Protein AF-A0A846LS27-F1 (afdb_monomer_lite)

Secondary structure (DSSP, 8-state):
---TTTGGGS----TTS-TTHHHHS-----PPP--SPPPPHHHHHHHHHHHHTT--HHHHHHHTT--HHHHHHHHHHTTTS-SS--SPPPTTS--HHHHHHHHHHHHTT--HHHHHHHTTS-HHHHHHHHHHH---TTS-----HHHHHHT-

Structure (mmCIF, N/CA/C/O backbone):
data_AF-A0A846LS27-F1
#
_entry.id   AF-A0A846LS27-F1
#
loop_
_atom_site.group_PDB
_atom_site.id
_atom_site.type_symbol
_atom_site.label_atom_id
_atom_site.label_alt_id
_atom_site.label_comp_id
_atom_site.label_asym_id
_atom_site.label_entity_id
_atom_site.label_seq_id
_atom_site.pdbx_PDB_ins_code
_atom_site.Cartn_x
_atom_site.Cartn_y
_atom_site.Cartn_z
_atom_site.occupancy
_atom_site.B_iso_or_equiv
_atom_site.auth_seq_id
_atom_site.auth_comp_id
_atom_site.auth_asym_id
_atom_site.auth_atom_id
_atom_site.pdbx_PDB_model_num
ATOM 1 N N . MET A 1 1 ? -0.266 32.281 35.649 1.00 37.75 1 MET A N 1
ATOM 2 C CA . MET A 1 1 ? -1.513 32.346 34.857 1.00 37.75 1 MET A CA 1
ATOM 3 C C . MET A 1 1 ? -1.292 31.608 33.545 1.00 37.75 1 MET A C 1
ATOM 5 O O . MET A 1 1 ? -0.735 32.180 32.619 1.00 37.75 1 MET A O 1
ATOM 9 N N . ALA A 1 2 ? -1.616 30.313 33.499 1.00 40.22 2 ALA A N 1
ATOM 10 C CA . ALA A 1 2 ? -1.556 29.537 32.262 1.00 40.22 2 ALA A CA 1
ATOM 11 C C . ALA A 1 2 ? -2.742 29.943 31.376 1.00 40.22 2 ALA A C 1
ATOM 13 O O . ALA A 1 2 ? -3.880 29.985 31.842 1.00 40.22 2 ALA A O 1
ATOM 14 N N . THR A 1 3 ? -2.459 30.317 30.132 1.00 40.84 3 THR A N 1
ATOM 15 C CA . THR A 1 3 ? -3.423 30.838 29.162 1.00 40.84 3 THR A CA 1
ATOM 16 C C . THR A 1 3 ? -4.546 29.834 28.901 1.00 40.84 3 THR A C 1
ATOM 18 O O . THR A 1 3 ? -4.306 28.649 28.663 1.00 40.84 3 THR A O 1
ATOM 21 N N . ALA A 1 4 ? -5.784 30.335 28.908 1.00 45.81 4 ALA A N 1
ATOM 22 C CA . ALA A 1 4 ? -7.051 29.611 28.739 1.00 45.81 4 ALA A CA 1
ATOM 23 C C . ALA A 1 4 ? -7.184 28.788 27.433 1.00 45.81 4 ALA A C 1
ATOM 25 O O . ALA A 1 4 ? -8.211 28.162 27.183 1.00 45.81 4 ALA A O 1
ATOM 26 N N . ASP A 1 5 ? -6.149 28.779 26.597 1.00 45.12 5 ASP A N 1
ATOM 27 C CA . ASP A 1 5 ? -6.092 28.063 25.327 1.00 45.12 5 ASP A CA 1
ATOM 28 C C . ASP A 1 5 ? -5.676 26.586 25.499 1.00 45.12 5 ASP A C 1
ATOM 30 O O . ASP A 1 5 ? -5.984 25.734 24.664 1.00 45.12 5 ASP A O 1
ATOM 34 N N . TRP A 1 6 ? -5.025 26.243 26.620 1.00 40.59 6 TRP A N 1
ATOM 35 C CA . TRP A 1 6 ? -4.652 24.856 26.931 1.00 40.59 6 TRP A CA 1
ATOM 36 C C . TRP A 1 6 ? -5.816 24.025 27.489 1.00 40.59 6 TRP A C 1
ATOM 38 O O . TRP A 1 6 ? -5.901 22.832 27.195 1.00 40.59 6 TRP A O 1
ATOM 48 N N . SER A 1 7 ? -6.743 24.638 28.238 1.00 40.66 7 SER A N 1
ATOM 49 C CA . SER A 1 7 ? -7.899 23.926 28.808 1.00 40.66 7 SER A CA 1
ATOM 50 C C . SER A 1 7 ? -8.912 23.512 27.740 1.00 40.66 7 SER A C 1
ATOM 52 O O . SER A 1 7 ? -9.471 22.427 27.824 1.00 40.66 7 SER A O 1
ATOM 54 N N . LYS A 1 8 ? -9.068 24.287 26.657 1.00 39.94 8 LYS A N 1
ATOM 55 C CA . LYS A 1 8 ? -9.943 23.925 25.525 1.00 39.94 8 LYS A CA 1
ATOM 56 C C . LYS A 1 8 ? -9.447 22.727 24.701 1.00 39.94 8 LYS A C 1
ATOM 58 O O . LYS A 1 8 ? -10.220 22.168 23.927 1.00 39.94 8 LYS A O 1
ATOM 63 N N . LYS A 1 9 ? -8.176 22.323 24.839 1.00 42.91 9 LYS A N 1
ATOM 64 C CA . LYS A 1 9 ? -7.588 21.173 24.118 1.00 42.91 9 LYS A CA 1
ATOM 65 C C . LYS A 1 9 ? -7.576 19.877 24.927 1.00 42.91 9 LYS A C 1
ATOM 67 O O . LYS A 1 9 ? -7.368 18.811 24.347 1.00 42.91 9 LYS A O 1
ATOM 72 N N . ALA A 1 10 ? -7.801 19.947 26.235 1.00 39.03 10 ALA A N 1
ATOM 73 C CA . ALA A 1 10 ? -7.897 18.782 27.099 1.00 39.03 10 ALA A CA 1
ATOM 74 C C . ALA A 1 10 ? -9.377 18.525 27.401 1.00 39.03 10 ALA A C 1
ATOM 76 O O . ALA A 1 10 ? -9.992 19.238 28.177 1.00 39.03 10 ALA A O 1
ATOM 77 N N . SER A 1 11 ? -9.957 17.523 26.744 1.00 42.28 11 SER A N 1
ATOM 78 C CA . SER A 1 11 ? -11.323 17.068 27.006 1.00 42.28 11 SER A CA 1
ATOM 79 C C . SER A 1 11 ? -11.530 16.737 28.492 1.00 42.28 11 SER A C 1
ATOM 81 O O . SER A 1 11 ? -10.815 15.873 29.007 1.00 42.28 11 SER A O 1
ATOM 83 N N . ASP A 1 12 ? -12.524 17.358 29.130 1.00 49.12 12 ASP A N 1
ATOM 84 C CA . ASP A 1 12 ? -13.011 17.043 30.481 1.00 49.12 12 ASP A CA 1
ATOM 85 C C . ASP A 1 12 ? -13.527 15.597 30.553 1.00 49.12 12 ASP A C 1
ATOM 87 O O . ASP A 1 12 ? -14.657 15.314 30.148 1.00 49.12 12 ASP A O 1
ATOM 91 N N . VAL A 1 13 ? -12.712 14.645 31.026 1.00 48.41 13 VAL A N 1
ATOM 92 C CA . VAL A 1 13 ? -13.157 13.252 31.221 1.00 48.41 13 VAL A CA 1
ATOM 93 C C . VAL A 1 13 ? -12.621 12.689 32.546 1.00 48.41 13 VAL A C 1
ATOM 95 O O . VAL A 1 13 ? -11.430 12.862 32.815 1.00 48.41 13 VAL A O 1
ATOM 98 N N . PRO A 1 14 ?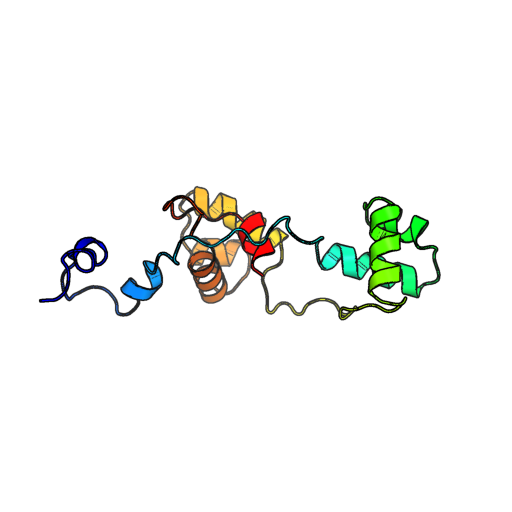 -13.452 12.002 33.363 1.00 46.09 14 PRO A N 1
ATOM 99 C CA . PRO A 1 14 ? -13.093 11.598 34.725 1.00 46.09 14 PRO A CA 1
ATOM 100 C C . PRO A 1 14 ? -11.970 10.553 34.802 1.00 46.09 14 PRO A C 1
ATOM 102 O O . PRO A 1 14 ? -11.802 9.717 33.908 1.00 46.09 14 PRO A O 1
ATOM 105 N N . GLU A 1 15 ? -11.252 10.561 35.928 1.00 43.56 15 GLU A N 1
ATOM 106 C CA . GLU A 1 15 ? -10.195 9.619 36.327 1.00 43.56 15 GLU A CA 1
ATOM 107 C C . GLU A 1 15 ? -10.724 8.184 36.522 1.00 43.56 15 GLU A C 1
ATOM 109 O O . GLU A 1 15 ? -10.885 7.687 37.628 1.00 43.56 15 GLU A O 1
ATOM 114 N N . GLY A 1 16 ? -11.025 7.486 35.430 1.00 45.00 16 GLY A N 1
ATOM 115 C CA . GLY A 1 16 ? -11.415 6.069 35.481 1.00 45.00 16 GLY A CA 1
ATOM 116 C C . GLY A 1 16 ? -11.215 5.314 34.172 1.00 45.00 16 GLY A C 1
ATOM 117 O O . GLY A 1 16 ? -11.507 4.122 34.072 1.00 45.00 16 GLY A O 1
ATOM 118 N N . VAL A 1 17 ? -10.719 5.987 33.135 1.00 44.72 17 VAL A N 1
ATOM 119 C CA . VAL A 1 17 ? -10.642 5.410 31.796 1.00 44.72 17 VAL A CA 1
ATOM 120 C C . VAL A 1 17 ? -9.309 4.696 31.591 1.00 44.72 17 VAL A C 1
ATOM 122 O O . VAL A 1 17 ? -8.248 5.218 31.928 1.00 44.72 17 VAL A O 1
ATOM 125 N N . ARG A 1 18 ? -9.389 3.483 31.023 1.00 50.28 18 ARG A N 1
ATOM 126 C CA . ARG A 1 18 ? -8.286 2.604 30.584 1.00 50.28 18 ARG A CA 1
ATOM 127 C C . ARG A 1 18 ? -6.986 3.378 30.323 1.00 50.28 18 ARG A C 1
ATOM 129 O O . ARG A 1 18 ? -6.978 4.280 29.498 1.00 50.28 18 ARG A O 1
ATOM 136 N N . ARG A 1 19 ? -5.856 2.946 30.897 1.00 52.00 19 ARG A N 1
ATOM 137 C CA . ARG A 1 19 ? -4.514 3.574 30.766 1.00 52.00 19 ARG A CA 1
ATO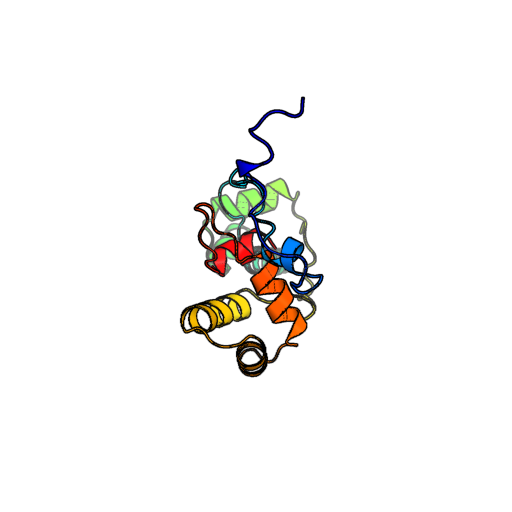M 138 C C . ARG A 1 19 ? -4.100 3.980 29.330 1.00 52.00 19 ARG A C 1
ATOM 140 O O . ARG A 1 19 ? -3.251 4.845 29.156 1.00 52.00 19 ARG A O 1
ATOM 147 N N . GLN A 1 20 ? -4.689 3.367 28.299 1.00 54.34 20 GLN A N 1
ATOM 148 C CA . GLN A 1 20 ? -4.431 3.631 26.876 1.00 54.34 20 GLN A CA 1
ATOM 149 C C . GLN A 1 20 ? -5.296 4.743 26.251 1.00 54.34 20 GLN A C 1
ATOM 151 O O . GLN A 1 20 ? -5.058 5.111 25.105 1.00 54.34 20 GLN A O 1
ATOM 156 N N . TRP A 1 21 ? -6.249 5.334 26.977 1.00 49.00 21 TRP A N 1
ATOM 157 C CA . TRP A 1 21 ? -7.240 6.258 26.412 1.00 49.00 21 TRP A CA 1
ATOM 158 C C . TRP A 1 21 ? -6.622 7.524 25.800 1.00 49.00 21 TRP A C 1
ATOM 160 O O . TRP A 1 21 ? -7.019 7.946 24.715 1.00 49.00 21 TRP A O 1
ATOM 170 N N . ARG A 1 22 ? -5.568 8.077 26.424 1.00 45.50 22 ARG A N 1
ATOM 171 C CA . ARG A 1 22 ? -4.795 9.192 25.842 1.00 45.50 22 ARG A CA 1
ATOM 172 C C . ARG A 1 22 ? -4.087 8.809 24.539 1.00 45.50 22 ARG A C 1
ATOM 174 O O . ARG A 1 22 ? -3.937 9.664 23.680 1.00 45.50 22 ARG A O 1
ATOM 181 N N . ALA A 1 23 ? -3.672 7.553 24.367 1.00 48.72 23 ALA A N 1
ATOM 182 C CA . ALA A 1 23 ? -3.042 7.072 23.134 1.00 48.72 23 ALA A CA 1
ATOM 183 C C . ALA A 1 23 ? -4.073 6.737 22.043 1.00 48.72 23 ALA A C 1
ATOM 185 O O . ALA A 1 23 ? -3.793 6.915 20.861 1.00 48.72 23 ALA A O 1
ATOM 186 N N . ASP A 1 24 ? -5.265 6.283 22.439 1.00 47.38 24 ASP A N 1
ATOM 187 C CA . ASP A 1 24 ? -6.376 5.971 21.534 1.00 47.38 24 ASP A CA 1
ATOM 188 C C . ASP A 1 24 ? -7.057 7.244 20.984 1.00 47.38 24 ASP A C 1
ATOM 190 O O . ASP A 1 24 ? -7.579 7.227 19.870 1.00 47.38 24 ASP A O 1
ATOM 194 N N . ARG A 1 25 ? -7.012 8.359 21.733 1.00 47.50 25 ARG A N 1
ATOM 195 C CA . ARG A 1 25 ? -7.532 9.685 21.343 1.00 47.50 25 ARG A CA 1
ATOM 196 C C . ARG A 1 25 ? -6.468 10.756 21.131 1.00 47.50 25 ARG A C 1
ATOM 198 O O . ARG A 1 25 ? -6.837 11.917 20.974 1.00 47.50 25 ARG A O 1
ATOM 205 N N . ALA A 1 26 ? -5.180 10.410 21.088 1.00 47.78 26 ALA A N 1
ATOM 206 C CA . ALA A 1 26 ? -4.156 11.336 20.614 1.00 47.78 26 ALA A CA 1
ATOM 207 C C . ALA A 1 26 ? -4.415 11.600 19.126 1.00 47.78 26 ALA A C 1
ATOM 209 O O . ALA A 1 26 ? -3.801 10.998 18.243 1.00 47.78 26 ALA A O 1
ATOM 210 N N . LEU A 1 27 ? -5.379 12.480 18.856 1.00 52.00 27 LEU A N 1
ATOM 211 C CA . LEU A 1 27 ? -5.562 13.149 17.592 1.00 52.00 27 LEU A CA 1
ATOM 212 C C . LEU A 1 27 ? -4.207 13.781 17.324 1.00 52.00 27 LEU A C 1
ATOM 214 O O . LEU A 1 27 ? -3.809 14.748 17.976 1.00 52.00 27 LEU A O 1
ATOM 218 N N . ARG A 1 28 ? -3.439 13.144 16.437 1.00 52.06 28 ARG A N 1
ATOM 219 C CA . ARG A 1 28 ? -2.200 13.729 15.949 1.00 52.06 28 ARG A CA 1
ATOM 220 C C . ARG A 1 28 ? -2.535 15.151 15.491 1.00 52.06 28 ARG A C 1
ATOM 222 O O . ARG A 1 28 ? -3.591 15.332 14.874 1.00 52.06 28 ARG A O 1
ATOM 229 N N . PRO A 1 29 ? -1.659 16.136 15.753 1.00 56.00 29 PRO A N 1
ATOM 230 C CA . PRO A 1 29 ? -1.787 17.441 15.123 1.00 56.00 29 PRO A CA 1
ATOM 231 C C . PRO A 1 29 ? -2.039 17.258 13.625 1.00 56.00 29 PRO A C 1
ATOM 233 O O . PRO A 1 29 ? -1.487 16.332 13.017 1.00 56.00 29 PRO A O 1
ATOM 236 N N . ALA A 1 30 ? -2.889 18.105 13.043 1.00 52.78 30 ALA A N 1
ATOM 237 C CA . ALA A 1 30 ? -3.178 18.060 11.617 1.00 52.78 30 ALA A CA 1
ATOM 238 C C . ALA A 1 30 ? -1.856 18.042 10.829 1.00 52.78 30 ALA A C 1
ATOM 240 O O . ALA A 1 30 ? -1.061 18.977 10.901 1.00 52.78 30 ALA A O 1
ATOM 241 N N . MET A 1 31 ? -1.580 16.940 10.128 1.00 55.72 31 MET A N 1
ATOM 242 C CA . MET A 1 31 ? -0.306 16.778 9.429 1.00 55.72 31 MET A CA 1
ATOM 243 C C . MET A 1 31 ? -0.305 17.576 8.119 1.00 55.72 31 MET A C 1
ATOM 245 O O . MET A 1 31 ? -1.281 17.551 7.356 1.00 55.72 31 MET A O 1
ATOM 249 N N . ARG A 1 32 ? 0.833 18.212 7.807 1.00 55.03 32 ARG A N 1
ATOM 250 C CA . ARG A 1 32 ? 1.139 18.686 6.447 1.00 55.03 32 ARG A CA 1
ATOM 251 C C . ARG A 1 32 ? 1.066 17.474 5.516 1.00 55.03 32 ARG A C 1
ATOM 253 O O . ARG A 1 32 ? 1.609 16.433 5.867 1.00 55.03 32 ARG A O 1
ATOM 260 N N . S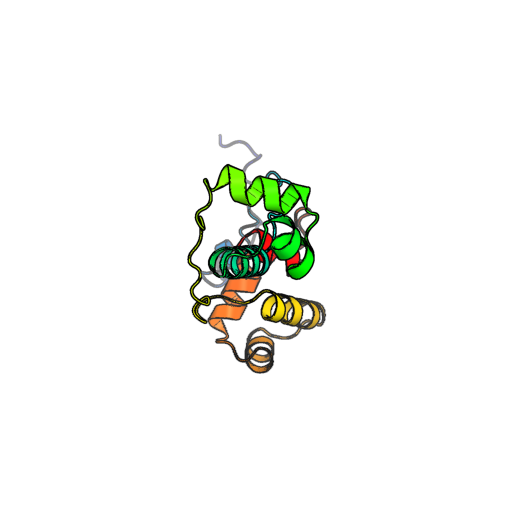ER A 1 33 ? 0.361 17.557 4.383 1.00 53.78 33 SER A N 1
ATOM 261 C CA . SER A 1 33 ? 0.259 16.404 3.471 1.00 53.78 33 SER A CA 1
ATOM 262 C C . SER A 1 33 ? 1.648 16.059 2.949 1.00 53.78 33 SER A C 1
ATOM 264 O O . SER A 1 33 ? 2.256 16.955 2.361 1.00 53.78 33 SER A O 1
ATOM 266 N N . PRO A 1 34 ? 2.109 14.802 3.061 1.00 57.69 34 PRO A N 1
ATOM 267 C CA . PRO A 1 34 ? 3.370 14.358 2.461 1.00 57.69 34 PRO A CA 1
ATOM 268 C C . PRO A 1 34 ? 3.471 14.449 0.915 1.00 57.69 34 PRO A C 1
ATOM 270 O O . PRO A 1 34 ? 4.340 13.824 0.324 1.00 57.69 34 PRO A O 1
ATOM 273 N N . GLY A 1 35 ? 2.596 15.194 0.228 1.00 69.44 35 GLY A N 1
ATOM 274 C CA . GLY A 1 35 ? 2.566 15.304 -1.235 1.00 69.44 35 GLY A CA 1
ATOM 275 C C . GLY A 1 35 ? 1.775 14.188 -1.925 1.00 69.44 35 GLY A C 1
ATOM 276 O O . GLY A 1 35 ? 0.817 13.657 -1.366 1.00 69.44 35 GLY A O 1
ATOM 277 N N . ARG A 1 36 ? 2.134 13.869 -3.172 1.00 70.06 36 ARG A N 1
ATOM 278 C CA . ARG A 1 36 ? 1.563 12.734 -3.915 1.00 70.06 36 ARG A CA 1
ATOM 279 C C . ARG A 1 36 ? 2.161 11.431 -3.362 1.00 70.06 36 ARG A C 1
ATOM 281 O O . ARG A 1 36 ? 3.370 11.403 -3.147 1.00 70.06 36 ARG A O 1
ATOM 288 N N . PRO A 1 37 ? 1.369 10.363 -3.149 1.00 69.62 37 PRO A N 1
ATOM 289 C CA . PRO A 1 37 ? 1.917 9.078 -2.738 1.00 69.62 37 PRO A CA 1
ATOM 290 C C . PRO A 1 37 ? 2.942 8.566 -3.744 1.00 69.62 37 PRO A C 1
ATOM 292 O O . PRO A 1 37 ? 2.731 8.649 -4.958 1.00 69.62 37 PRO A O 1
ATOM 295 N N . GLU A 1 38 ? 4.055 8.056 -3.221 1.00 70.81 38 GLU A N 1
ATOM 296 C CA . GLU A 1 38 ? 5.073 7.435 -4.052 1.00 70.81 38 GLU A CA 1
ATOM 297 C C . GLU A 1 38 ? 4.538 6.154 -4.711 1.00 70.81 38 GLU A C 1
ATOM 299 O O . GLU A 1 38 ? 3.635 5.502 -4.174 1.00 70.81 38 GLU A O 1
ATOM 304 N N . PRO A 1 39 ? 5.085 5.775 -5.879 1.00 74.81 39 PRO A N 1
ATOM 305 C CA . PRO A 1 39 ? 4.724 4.534 -6.549 1.00 74.81 39 PRO A CA 1
ATOM 306 C C . PRO A 1 39 ? 4.907 3.326 -5.628 1.00 74.81 39 PRO A C 1
ATOM 308 O O . PRO A 1 39 ? 5.885 3.254 -4.882 1.00 74.81 39 PRO A O 1
ATOM 311 N N . SER A 1 40 ? 3.991 2.358 -5.712 1.00 83.50 40 SER A N 1
ATOM 312 C CA . SER A 1 40 ? 4.013 1.154 -4.873 1.00 83.50 40 SER A CA 1
ATOM 313 C C . SER A 1 40 ? 5.387 0.477 -4.886 1.00 83.50 40 SER A C 1
ATOM 315 O O . SER A 1 40 ? 5.941 0.193 -5.949 1.00 83.50 40 SER A O 1
ATOM 317 N N . ARG A 1 41 ? 5.923 0.154 -3.700 1.00 85.94 41 ARG A N 1
ATOM 318 C CA . ARG A 1 41 ? 7.196 -0.579 -3.569 1.00 85.94 41 ARG A CA 1
ATOM 319 C C . ARG A 1 41 ? 7.172 -1.930 -4.283 1.00 85.94 41 ARG A C 1
ATOM 321 O O . ARG A 1 41 ? 8.221 -2.398 -4.709 1.00 85.94 41 ARG A O 1
ATOM 328 N N . VAL A 1 42 ? 5.996 -2.547 -4.416 1.00 87.75 42 VAL A N 1
ATOM 329 C CA . VAL A 1 42 ? 5.825 -3.792 -5.179 1.00 87.75 42 VAL A CA 1
ATOM 330 C C . VAL A 1 42 ? 6.098 -3.545 -6.662 1.00 87.75 42 VAL A C 1
ATOM 332 O O . VAL A 1 42 ? 6.904 -4.257 -7.252 1.00 87.75 42 VAL A O 1
ATOM 335 N N . VAL A 1 43 ? 5.515 -2.484 -7.227 1.00 91.31 43 VAL A N 1
ATOM 336 C CA . VAL A 1 43 ? 5.718 -2.079 -8.629 1.00 91.31 43 VAL A CA 1
ATOM 337 C C . VAL A 1 43 ? 7.181 -1.712 -8.873 1.00 91.31 43 VAL A C 1
ATOM 339 O O . VAL A 1 43 ? 7.789 -2.195 -9.824 1.00 91.31 43 VAL A O 1
ATOM 342 N N . GLN A 1 44 ? 7.789 -0.927 -7.976 1.00 92.31 44 GLN A N 1
ATOM 343 C CA . GLN A 1 44 ? 9.216 -0.599 -8.071 1.00 92.31 44 GLN A CA 1
ATOM 344 C C . GLN A 1 44 ? 10.091 -1.862 -8.033 1.00 92.31 44 GLN A C 1
ATOM 346 O O . GLN A 1 44 ? 11.039 -1.982 -8.803 1.00 92.31 44 GLN A O 1
ATOM 351 N N . ARG A 1 45 ? 9.770 -2.838 -7.174 1.00 93.50 45 ARG A N 1
ATOM 352 C CA . ARG A 1 45 ? 10.522 -4.097 -7.083 1.00 93.50 45 ARG A CA 1
ATOM 353 C C . ARG A 1 45 ? 10.406 -4.928 -8.355 1.00 93.50 45 ARG A C 1
ATOM 355 O O . ARG A 1 45 ? 11.416 -5.436 -8.831 1.00 93.50 45 ARG A O 1
ATOM 362 N N . GLN A 1 46 ? 9.197 -5.071 -8.893 1.00 94.75 46 GLN A N 1
ATOM 363 C CA . GLN A 1 46 ? 8.967 -5.778 -10.154 1.00 94.75 46 GLN A CA 1
ATOM 364 C C . GLN A 1 46 ? 9.747 -5.125 -11.296 1.00 94.75 46 GLN A C 1
ATOM 366 O O . GLN A 1 46 ? 10.416 -5.827 -12.047 1.00 94.75 46 GLN A O 1
ATOM 371 N N . PHE A 1 47 ? 9.754 -3.790 -11.356 1.00 96.00 47 PHE A N 1
ATOM 372 C CA . PHE A 1 47 ? 10.522 -3.042 -12.349 1.00 96.00 47 PHE A CA 1
ATOM 373 C C . PHE A 1 47 ? 12.007 -3.397 -12.276 1.00 96.00 47 PHE A C 1
ATOM 375 O O . PHE A 1 47 ? 12.602 -3.789 -13.273 1.00 96.00 47 PHE A O 1
ATOM 382 N N . TRP A 1 48 ? 12.600 -3.336 -11.084 1.00 96.75 48 TRP A N 1
ATOM 383 C CA . TRP A 1 48 ? 14.020 -3.633 -10.914 1.00 96.75 48 TRP A CA 1
ATOM 384 C C . TRP A 1 48 ? 14.377 -5.104 -11.141 1.00 96.75 48 TRP A C 1
ATOM 386 O O . TRP A 1 48 ? 15.482 -5.387 -11.596 1.00 96.75 48 TRP A O 1
ATOM 396 N N . ARG A 1 49 ? 13.455 -6.037 -10.875 1.00 96.38 49 ARG A N 1
ATOM 397 C CA . ARG A 1 49 ? 13.636 -7.447 -11.248 1.00 96.38 49 ARG A CA 1
ATOM 398 C C . ARG A 1 49 ? 13.714 -7.619 -12.760 1.00 96.38 49 ARG A C 1
ATOM 400 O O . ARG A 1 49 ? 14.588 -8.339 -13.212 1.00 96.38 49 ARG A O 1
ATOM 407 N N . LEU A 1 50 ? 12.855 -6.936 -13.518 1.00 96.69 50 LEU A N 1
ATOM 408 C CA . LEU A 1 50 ? 12.906 -6.950 -14.982 1.00 96.69 50 LEU A CA 1
ATOM 409 C C . LEU A 1 50 ? 14.200 -6.312 -15.499 1.00 96.69 50 LEU A C 1
ATOM 411 O O . LEU A 1 50 ? 14.896 -6.905 -16.311 1.00 96.69 50 LEU A O 1
ATOM 415 N N . ILE A 1 51 ? 14.598 -5.152 -14.972 1.00 97.00 51 ILE A N 1
ATOM 416 C CA . ILE A 1 51 ? 15.888 -4.542 -15.337 1.00 97.00 51 ILE A CA 1
ATOM 417 C C . ILE A 1 51 ? 17.053 -5.517 -15.099 1.00 97.00 51 ILE A C 1
ATOM 419 O O . ILE A 1 51 ? 17.940 -5.631 -15.942 1.00 97.00 51 ILE A O 1
ATOM 423 N N . ALA A 1 52 ? 17.032 -6.272 -13.996 1.00 94.94 52 ALA A N 1
ATOM 424 C CA . ALA A 1 52 ? 18.062 -7.264 -13.692 1.00 94.94 52 ALA A CA 1
ATOM 425 C C . ALA A 1 52 ? 18.103 -8.449 -14.677 1.00 94.94 52 ALA A C 1
ATOM 427 O O . ALA A 1 52 ? 19.136 -9.107 -14.769 1.00 94.94 52 ALA A O 1
ATOM 428 N N . THR A 1 53 ? 17.031 -8.718 -15.435 1.00 95.69 53 THR A N 1
ATOM 429 C CA . THR A 1 53 ? 17.050 -9.715 -16.522 1.00 95.69 53 THR A CA 1
ATOM 430 C C . THR A 1 53 ? 17.603 -9.159 -17.837 1.00 95.69 53 THR A C 1
ATOM 432 O O . THR A 1 53 ? 17.696 -9.903 -18.808 1.00 95.69 53 THR A O 1
ATOM 435 N N . GLY A 1 54 ? 17.945 -7.867 -17.896 1.00 95.06 54 GLY A N 1
ATOM 436 C CA . GLY A 1 54 ? 18.525 -7.219 -19.074 1.00 95.06 54 GLY A CA 1
ATOM 437 C C . GLY A 1 54 ? 17.519 -6.631 -20.067 1.00 95.06 54 GLY A C 1
ATOM 438 O O . GLY A 1 54 ? 17.931 -6.230 -21.154 1.00 95.06 54 GLY A O 1
ATOM 439 N N . VAL A 1 55 ? 16.223 -6.554 -19.731 1.00 96.56 55 VAL A N 1
ATOM 440 C CA . VAL A 1 55 ? 15.243 -5.883 -20.609 1.00 96.56 55 VAL A CA 1
ATOM 441 C C . VAL A 1 55 ? 15.402 -4.365 -20.576 1.00 96.56 55 VAL A C 1
ATOM 443 O O . VAL A 1 55 ? 15.940 -3.789 -19.626 1.00 96.56 55 VAL A O 1
ATOM 446 N N . THR A 1 56 ? 14.903 -3.690 -21.611 1.00 96.50 56 THR A N 1
ATOM 447 C CA . THR A 1 56 ? 15.008 -2.232 -21.690 1.00 96.50 56 THR A CA 1
ATOM 448 C C . THR A 1 56 ? 14.143 -1.547 -20.634 1.00 96.50 56 THR A C 1
ATOM 450 O O . THR A 1 56 ? 13.091 -2.039 -20.219 1.00 96.50 56 THR A O 1
ATOM 453 N N . THR A 1 57 ? 14.532 -0.334 -20.235 1.00 96.44 57 THR A N 1
ATOM 454 C CA . THR A 1 57 ? 13.748 0.471 -19.288 1.00 96.44 57 THR A CA 1
ATOM 455 C C . THR A 1 57 ? 12.325 0.739 -19.774 1.00 96.44 57 THR A C 1
ATOM 457 O O . THR A 1 57 ? 11.408 0.833 -18.958 1.00 96.44 57 THR A O 1
ATOM 460 N N . VAL A 1 58 ? 12.119 0.854 -21.089 1.00 97.06 58 VAL A N 1
ATOM 461 C CA . VAL A 1 58 ? 10.791 1.061 -21.682 1.00 97.06 58 VAL A CA 1
ATOM 462 C C . VAL A 1 58 ? 9.934 -0.190 -21.510 1.00 97.06 58 VAL A C 1
ATOM 464 O O . VAL A 1 58 ? 8.836 -0.089 -20.967 1.00 97.06 58 VAL A O 1
ATOM 467 N N . GLU A 1 59 ? 10.447 -1.362 -21.884 1.00 97.25 59 GLU A N 1
ATOM 468 C CA . GLU A 1 59 ? 9.740 -2.640 -21.722 1.00 97.25 59 GLU A CA 1
ATOM 469 C C . GLU A 1 59 ? 9.430 -2.927 -20.253 1.00 97.25 59 GLU A C 1
ATOM 471 O O . GLU A 1 59 ? 8.288 -3.232 -19.916 1.00 97.25 59 GLU A O 1
ATOM 476 N N . ALA A 1 60 ? 10.408 -2.737 -19.361 1.00 97.19 60 ALA A N 1
ATOM 477 C CA . ALA A 1 60 ? 10.211 -2.897 -17.925 1.00 97.19 60 ALA A CA 1
ATOM 478 C C . ALA A 1 60 ? 9.126 -1.951 -17.386 1.00 97.19 60 ALA A C 1
ATOM 480 O O . ALA A 1 60 ? 8.331 -2.352 -16.540 1.00 97.19 60 ALA A O 1
ATOM 481 N N . SER A 1 61 ? 9.061 -0.709 -17.884 1.00 96.56 61 SER A N 1
ATOM 482 C CA . SER A 1 61 ? 8.029 0.261 -17.489 1.00 96.56 61 SER A CA 1
ATOM 483 C C . SER A 1 61 ? 6.635 -0.197 -17.903 1.00 96.56 61 SER A C 1
ATOM 485 O O . SER A 1 61 ? 5.719 -0.218 -17.080 1.00 96.56 61 SER A O 1
ATOM 487 N N . LEU A 1 62 ? 6.487 -0.588 -19.170 1.00 96.31 62 LEU A N 1
ATOM 488 C CA . LEU A 1 62 ? 5.213 -1.046 -19.718 1.00 96.31 62 LEU A CA 1
ATOM 489 C C . LEU A 1 62 ? 4.731 -2.312 -19.004 1.00 96.31 62 LEU A C 1
ATOM 491 O O . LEU A 1 62 ? 3.565 -2.388 -18.626 1.00 96.31 62 LEU A O 1
ATOM 495 N N . ALA A 1 63 ? 5.637 -3.256 -18.739 1.00 96.44 63 ALA A N 1
ATOM 496 C CA . ALA A 1 63 ? 5.330 -4.511 -18.061 1.00 96.44 63 ALA A CA 1
ATOM 497 C C . ALA A 1 63 ? 4.804 -4.318 -16.629 1.00 96.44 63 ALA A C 1
ATOM 499 O O . ALA A 1 63 ? 3.941 -5.073 -16.189 1.00 96.44 63 ALA A O 1
ATOM 500 N N . VAL A 1 64 ? 5.279 -3.299 -15.903 1.00 95.06 64 VAL A N 1
ATOM 501 C CA . VAL A 1 64 ? 4.784 -2.987 -14.547 1.00 95.06 64 VAL A CA 1
ATOM 502 C C . VAL A 1 64 ? 3.653 -1.954 -14.528 1.00 95.06 64 VAL A C 1
ATOM 504 O O . VAL A 1 64 ? 3.237 -1.514 -13.455 1.00 95.06 64 VAL A O 1
ATOM 507 N N . GLY A 1 65 ? 3.163 -1.537 -15.699 1.00 94.25 65 GLY A N 1
ATOM 508 C CA . GLY A 1 65 ? 2.041 -0.607 -15.823 1.00 94.25 65 GLY A CA 1
ATOM 509 C C . GLY A 1 65 ? 2.380 0.848 -15.488 1.00 94.25 65 GLY A C 1
ATOM 510 O O . GLY A 1 65 ? 1.501 1.597 -15.059 1.00 94.25 65 GLY A O 1
ATOM 511 N N . VAL A 1 66 ? 3.635 1.276 -15.666 1.00 93.50 66 VAL A N 1
ATOM 512 C CA . VAL A 1 66 ? 4.033 2.688 -15.531 1.00 93.50 66 VAL A CA 1
ATOM 513 C C . VAL A 1 66 ? 4.434 3.284 -16.876 1.00 93.50 66 VAL A C 1
ATOM 515 O O . VAL A 1 66 ? 4.947 2.611 -17.764 1.00 93.50 66 VAL A O 1
ATOM 518 N N . SER A 1 67 ? 4.228 4.591 -17.038 1.00 94.62 67 SER A N 1
ATOM 519 C CA . SER A 1 67 ? 4.648 5.293 -18.255 1.00 94.62 67 SER A CA 1
ATOM 520 C C . SER A 1 67 ? 6.172 5.260 -18.416 1.00 94.62 67 SER A C 1
ATOM 522 O O . SER A 1 67 ? 6.887 5.469 -17.431 1.00 94.62 67 SER A O 1
ATOM 524 N N . TRP A 1 68 ? 6.670 5.131 -19.649 1.00 94.94 68 TRP A N 1
ATOM 525 C CA . TRP A 1 68 ? 8.111 5.083 -19.938 1.00 94.94 68 TRP A CA 1
ATOM 526 C C . TRP A 1 68 ? 8.945 6.218 -19.295 1.00 94.94 68 TRP A C 1
ATOM 528 O O . TRP A 1 68 ? 10.007 5.909 -18.749 1.00 94.94 68 TRP A O 1
ATOM 538 N N . PRO A 1 69 ? 8.493 7.496 -19.214 1.00 95.88 69 PRO A N 1
ATOM 539 C CA . PRO A 1 69 ? 9.305 8.554 -18.607 1.00 95.88 69 PRO A CA 1
ATOM 540 C C . PRO A 1 69 ? 9.498 8.359 -17.098 1.00 95.88 69 PRO A C 1
ATOM 542 O O . PRO A 1 69 ? 10.485 8.826 -16.528 1.00 95.88 69 PRO A O 1
ATOM 545 N N . VAL A 1 70 ? 8.557 7.676 -16.434 1.00 94.00 70 VAL A N 1
ATOM 546 C CA . VAL A 1 70 ? 8.642 7.354 -15.004 1.00 94.00 70 VAL A CA 1
ATOM 547 C C . VAL A 1 70 ? 9.717 6.300 -14.769 1.00 94.00 70 VAL A C 1
ATOM 549 O O . VAL A 1 70 ? 10.582 6.523 -13.925 1.00 94.00 70 VAL A O 1
ATOM 552 N N . GLY A 1 71 ? 9.733 5.210 -15.542 1.00 94.94 71 GLY A N 1
ATOM 553 C CA . GLY A 1 71 ? 10.776 4.192 -15.404 1.00 94.94 71 GLY A CA 1
ATOM 554 C C . GLY A 1 71 ? 12.160 4.708 -15.795 1.00 94.94 71 GLY A C 1
ATOM 555 O O . GLY A 1 71 ? 13.130 4.442 -15.087 1.00 94.94 71 GLY A O 1
ATOM 556 N N . THR A 1 72 ? 12.271 5.547 -16.835 1.00 95.62 72 THR A N 1
ATOM 557 C CA . THR A 1 72 ? 13.538 6.227 -17.163 1.00 95.62 72 THR A CA 1
ATOM 558 C C . THR A 1 72 ? 14.035 7.089 -16.006 1.00 95.62 72 THR A C 1
ATOM 560 O O . THR A 1 72 ? 15.230 7.091 -15.705 1.00 95.62 72 THR A O 1
ATOM 563 N N . ARG A 1 73 ? 13.132 7.800 -15.321 1.00 95.12 73 ARG A N 1
ATOM 564 C CA . ARG A 1 73 ? 13.480 8.590 -14.136 1.00 95.12 73 ARG A CA 1
ATOM 565 C C . ARG A 1 73 ? 13.933 7.706 -12.979 1.00 95.12 73 ARG A C 1
ATOM 567 O O . ARG A 1 73 ? 14.944 8.028 -12.368 1.00 95.12 73 ARG A O 1
ATOM 574 N N . TRP A 1 74 ? 13.236 6.602 -12.702 1.00 94.31 74 TRP A N 1
ATOM 575 C CA . TRP A 1 74 ? 13.648 5.645 -11.667 1.00 94.31 74 TRP A CA 1
ATOM 576 C C . TRP A 1 74 ? 15.050 5.104 -11.929 1.00 94.31 74 TRP A C 1
ATOM 578 O O . TRP A 1 74 ? 15.894 5.157 -11.039 1.00 94.31 74 TRP A O 1
ATOM 588 N N . PHE A 1 75 ? 15.313 4.659 -13.160 1.00 95.25 75 PHE A N 1
ATOM 589 C CA . PHE A 1 75 ? 16.613 4.127 -13.551 1.00 95.25 75 PHE A CA 1
ATOM 590 C C . PHE A 1 75 ? 17.731 5.160 -13.363 1.00 95.25 75 PHE A C 1
ATOM 592 O O . PHE A 1 75 ? 18.747 4.868 -12.735 1.00 95.25 75 PHE A O 1
ATOM 599 N N . ARG A 1 76 ? 17.526 6.393 -13.854 1.00 95.19 76 ARG A N 1
ATOM 600 C CA . ARG A 1 76 ? 18.510 7.481 -13.733 1.00 95.19 76 ARG A CA 1
ATOM 601 C C . ARG A 1 76 ? 18.743 7.905 -12.288 1.00 95.19 76 ARG A C 1
ATOM 603 O O . ARG A 1 76 ? 19.890 8.068 -11.892 1.00 95.19 76 ARG A O 1
ATOM 610 N N . HIS A 1 77 ? 17.678 8.076 -11.507 1.00 93.50 77 HIS A N 1
ATOM 611 C CA . HIS A 1 77 ? 17.785 8.497 -10.108 1.00 93.50 77 HIS A CA 1
ATOM 612 C C . HIS A 1 77 ? 18.515 7.468 -9.246 1.00 93.50 77 HIS A C 1
ATOM 614 O O . HIS A 1 77 ? 19.208 7.851 -8.311 1.00 93.50 77 HIS A O 1
ATOM 620 N N . ALA A 1 78 ? 18.372 6.181 -9.557 1.00 93.75 78 ALA A N 1
ATOM 621 C CA . ALA A 1 78 ? 19.037 5.119 -8.815 1.00 93.75 78 ALA A CA 1
ATOM 622 C C . ALA A 1 78 ? 20.401 4.707 -9.408 1.00 93.75 78 ALA A C 1
ATOM 624 O O . ALA A 1 78 ? 21.015 3.758 -8.930 1.00 93.75 78 ALA A O 1
ATOM 625 N N . GLY A 1 79 ? 20.880 5.390 -10.457 1.00 94.19 79 GLY A N 1
ATOM 626 C CA . GLY A 1 79 ? 22.181 5.103 -11.073 1.00 94.19 79 GLY A CA 1
ATOM 627 C C . GLY A 1 79 ? 22.267 3.731 -11.749 1.00 94.19 79 GLY A C 1
ATOM 628 O O . GLY A 1 79 ? 23.345 3.153 -11.820 1.00 94.19 79 GLY A O 1
ATOM 629 N N . GLY A 1 80 ? 21.138 3.189 -12.213 1.00 92.31 80 GLY A N 1
ATOM 630 C CA . GLY A 1 80 ? 21.073 1.872 -12.852 1.00 92.31 80 GLY A CA 1
ATOM 631 C C . GLY A 1 80 ? 21.054 0.675 -11.896 1.00 92.31 80 GLY A C 1
ATOM 632 O O . GLY A 1 80 ? 21.025 -0.457 -12.368 1.00 92.31 80 GLY A O 1
ATOM 633 N N . MET A 1 81 ? 21.005 0.900 -10.578 1.00 93.25 81 MET A N 1
ATOM 634 C CA . MET A 1 81 ? 20.933 -0.157 -9.564 1.00 93.25 81 MET A CA 1
ATOM 635 C C . MET A 1 81 ? 19.678 -0.019 -8.691 1.00 93.25 81 MET A C 1
ATOM 637 O O . MET A 1 81 ? 19.226 1.097 -8.443 1.00 93.25 81 MET A O 1
ATOM 641 N N . PRO A 1 82 ? 19.100 -1.123 -8.183 1.00 92.38 82 PRO A N 1
ATOM 642 C CA . PRO A 1 82 ? 17.912 -1.052 -7.344 1.00 92.38 82 PRO A CA 1
ATOM 643 C C . PRO A 1 82 ? 18.202 -0.348 -6.006 1.00 92.38 82 PRO A C 1
ATOM 645 O O . PRO A 1 82 ? 19.041 -0.822 -5.240 1.00 92.38 82 PRO A O 1
ATOM 648 N N . PRO A 1 83 ? 17.464 0.721 -5.645 1.00 90.94 83 PRO A N 1
ATOM 649 C CA . PRO A 1 83 ? 17.616 1.402 -4.357 1.00 90.94 83 PRO A CA 1
ATOM 650 C C . PRO A 1 83 ? 16.889 0.669 -3.212 1.00 90.94 83 PRO A C 1
ATOM 652 O O . PRO A 1 83 ? 16.874 1.132 -2.073 1.00 90.94 83 PRO A O 1
ATOM 655 N N . ILE A 1 84 ? 16.228 -0.453 -3.515 1.00 89.12 84 ILE A N 1
ATOM 656 C CA . ILE A 1 84 ? 15.426 -1.249 -2.585 1.00 89.12 84 ILE A CA 1
ATOM 657 C C . ILE A 1 84 ? 15.816 -2.722 -2.681 1.00 89.12 84 ILE A C 1
ATOM 659 O O . ILE A 1 84 ? 16.226 -3.201 -3.736 1.00 89.12 84 ILE A O 1
ATOM 663 N N . SER A 1 85 ? 15.615 -3.469 -1.594 1.00 89.62 85 SER A N 1
ATOM 664 C CA . SER A 1 85 ? 15.772 -4.924 -1.633 1.00 89.62 85 SER A CA 1
ATOM 665 C C . SER A 1 85 ? 14.764 -5.563 -2.595 1.00 89.62 85 SER A C 1
ATOM 667 O O . SER A 1 85 ? 13.553 -5.305 -2.527 1.00 89.62 85 SER A O 1
ATOM 669 N N . LEU A 1 86 ? 15.282 -6.431 -3.469 1.00 89.88 86 LEU A N 1
ATOM 670 C CA . LEU A 1 86 ? 14.495 -7.224 -4.413 1.00 89.88 86 LEU A CA 1
ATOM 671 C C . LEU A 1 86 ? 13.933 -8.511 -3.808 1.00 89.88 86 LEU A C 1
ATOM 673 O O . LEU A 1 86 ? 13.172 -9.212 -4.478 1.00 89.88 86 LEU A O 1
ATOM 677 N N . ALA A 1 87 ? 14.269 -8.813 -2.554 1.00 87.75 87 ALA A N 1
ATOM 678 C CA . ALA A 1 87 ? 13.648 -9.906 -1.825 1.00 87.75 87 ALA A CA 1
ATOM 679 C C . ALA A 1 87 ? 12.160 -9.611 -1.588 1.00 87.75 87 ALA A C 1
ATOM 681 O O . ALA A 1 87 ? 11.748 -8.447 -1.484 1.00 87.75 87 ALA A O 1
ATOM 682 N N . GLU A 1 88 ? 11.350 -10.667 -1.502 1.00 82.06 88 GLU A N 1
ATOM 683 C CA . GLU A 1 88 ? 9.966 -10.489 -1.080 1.00 82.06 88 GLU A CA 1
ATOM 684 C C . GLU A 1 88 ? 9.911 -9.929 0.350 1.00 82.06 88 GLU A C 1
ATOM 686 O O . GLU A 1 88 ? 10.729 -10.309 1.198 1.00 82.06 88 GLU A O 1
ATOM 691 N N . PRO A 1 89 ? 8.978 -9.004 0.643 1.00 77.88 89 PRO A N 1
ATOM 692 C CA . PRO A 1 89 ? 8.769 -8.529 1.997 1.00 77.88 89 PRO A CA 1
ATOM 693 C C . PRO A 1 89 ? 8.453 -9.707 2.910 1.00 77.88 89 PRO A C 1
ATOM 695 O O . PRO A 1 89 ? 7.638 -10.567 2.584 1.00 77.88 89 PRO A O 1
ATOM 698 N N . THR A 1 90 ? 9.050 -9.717 4.097 1.00 78.19 90 THR A N 1
ATOM 699 C CA . THR A 1 90 ? 8.629 -10.666 5.123 1.00 78.19 90 THR A CA 1
ATOM 700 C C . THR A 1 90 ? 7.186 -10.365 5.526 1.00 78.19 90 THR A C 1
ATOM 702 O O . THR A 1 90 ? 6.775 -9.201 5.589 1.00 78.19 90 THR A O 1
ATOM 705 N N . GLY A 1 91 ? 6.422 -11.400 5.884 1.00 77.69 91 GLY A N 1
ATOM 706 C CA . GLY A 1 91 ? 5.042 -11.279 6.374 1.00 77.69 91 GLY A CA 1
ATOM 707 C C . GLY A 1 91 ? 4.897 -10.507 7.695 1.00 77.69 91 GLY A C 1
ATOM 708 O O . GLY A 1 91 ? 3.868 -10.590 8.349 1.00 77.69 91 GLY A O 1
ATOM 709 N N . ARG A 1 92 ? 5.909 -9.751 8.132 1.00 83.19 92 ARG A N 1
ATOM 710 C CA . ARG A 1 92 ? 5.880 -8.914 9.335 1.00 83.19 92 ARG A CA 1
ATOM 711 C C . ARG A 1 92 ? 4.890 -7.751 9.219 1.00 83.19 92 ARG A C 1
ATOM 713 O O . ARG A 1 92 ? 4.325 -7.334 10.230 1.00 83.19 92 ARG A O 1
ATOM 720 N N . TYR A 1 93 ? 4.715 -7.209 8.016 1.00 84.19 93 TYR A N 1
ATOM 721 C CA . TYR A 1 93 ? 3.852 -6.056 7.756 1.00 84.19 93 TYR A CA 1
ATOM 722 C C . TYR A 1 93 ? 2.593 -6.459 6.987 1.00 84.19 93 TYR A C 1
ATOM 724 O O . TYR A 1 93 ? 2.554 -7.515 6.355 1.00 84.19 93 TYR A O 1
ATOM 732 N N . LEU A 1 94 ? 1.570 -5.604 7.069 1.00 88.88 94 LEU A N 1
ATOM 733 C CA . LEU A 1 94 ? 0.347 -5.764 6.289 1.00 88.88 94 LEU A CA 1
ATOM 734 C C . LEU A 1 94 ? 0.581 -5.337 4.840 1.00 88.88 94 LEU A C 1
ATOM 736 O O . LEU A 1 94 ? 1.109 -4.239 4.607 1.00 88.88 94 LEU A O 1
ATOM 740 N N . THR A 1 95 ? 0.163 -6.181 3.901 1.00 88.44 95 THR A N 1
ATOM 741 C CA . THR A 1 95 ? 0.135 -5.881 2.468 1.00 88.44 95 THR A CA 1
ATOM 742 C C . THR A 1 95 ? -0.942 -4.841 2.161 1.00 88.44 95 THR A C 1
ATOM 744 O O . THR A 1 95 ? -1.799 -4.533 2.993 1.00 88.44 95 THR A O 1
ATOM 747 N N . PHE A 1 96 ? -0.894 -4.262 0.961 1.00 87.25 96 PHE A N 1
ATOM 748 C CA . PHE A 1 96 ? -1.935 -3.333 0.532 1.00 87.25 96 PHE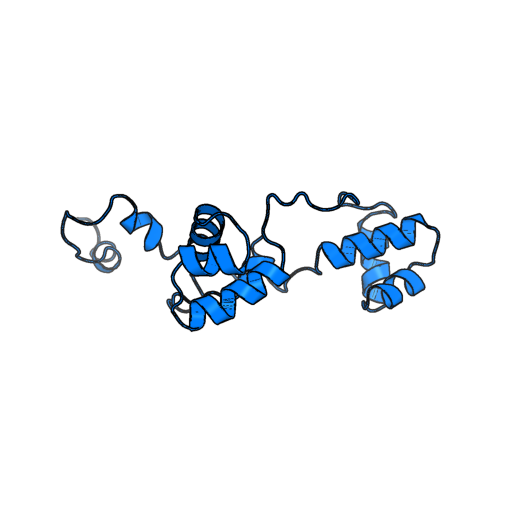 A CA 1
ATOM 749 C C . PHE A 1 96 ? -3.303 -4.020 0.427 1.00 87.25 96 PHE A C 1
ATOM 751 O O . PHE A 1 96 ? -4.290 -3.466 0.892 1.00 87.25 96 PHE A O 1
ATOM 758 N N . GLU A 1 97 ? -3.337 -5.245 -0.095 1.00 89.56 97 GLU A N 1
ATOM 759 C CA . GLU A 1 97 ? -4.544 -6.070 -0.195 1.00 89.56 97 GLU A CA 1
ATOM 760 C C . GLU A 1 97 ? -5.168 -6.339 1.181 1.00 89.56 97 GLU A C 1
ATOM 762 O O . GLU A 1 97 ? -6.355 -6.105 1.386 1.00 89.56 97 GLU A O 1
ATOM 767 N N . GLU A 1 98 ? -4.354 -6.703 2.174 1.00 93.12 98 GLU A N 1
ATOM 768 C CA . GLU A 1 98 ? -4.835 -6.888 3.546 1.00 93.12 98 GLU A CA 1
ATOM 769 C C . GLU A 1 98 ? -5.397 -5.588 4.137 1.00 93.12 98 GLU A C 1
ATOM 771 O O . GLU A 1 98 ? -6.371 -5.611 4.886 1.00 93.12 98 GLU A O 1
ATOM 776 N N . ARG A 1 99 ? -4.802 -4.431 3.813 1.00 92.56 99 ARG A N 1
ATOM 777 C CA . ARG A 1 99 ? -5.319 -3.121 4.246 1.00 92.56 99 ARG A CA 1
ATOM 778 C C . ARG A 1 99 ? -6.643 -2.790 3.565 1.00 92.56 99 ARG A C 1
ATOM 780 O O . ARG A 1 99 ? -7.543 -2.289 4.241 1.00 92.56 99 ARG A O 1
ATOM 787 N N . GLU A 1 100 ? -6.757 -3.061 2.268 1.00 93.81 100 GLU A N 1
ATOM 788 C CA . GLU A 1 100 ? -7.995 -2.894 1.504 1.00 93.81 100 GLU A CA 1
ATOM 789 C C . GLU A 1 100 ? -9.114 -3.765 2.083 1.00 93.81 100 GLU A C 1
ATOM 791 O O . GLU A 1 100 ? -10.214 -3.255 2.232 1.00 93.81 100 GLU A O 1
ATOM 796 N N . GLU A 1 101 ? -8.834 -4.989 2.544 1.00 94.81 101 GLU A N 1
ATOM 797 C CA . GLU A 1 101 ? -9.826 -5.862 3.201 1.00 94.81 101 GLU A CA 1
ATOM 798 C C . GLU A 1 101 ? -10.235 -5.364 4.604 1.00 94.81 101 GLU A C 1
ATOM 800 O O . GLU A 1 101 ? -11.398 -5.440 5.015 1.00 94.81 101 GLU A O 1
ATOM 805 N N . ILE A 1 102 ? -9.301 -4.776 5.362 1.00 94.31 102 ILE A N 1
ATOM 806 C CA . ILE A 1 102 ? -9.596 -4.184 6.680 1.00 94.31 102 ILE A CA 1
ATOM 807 C C . ILE A 1 102 ? -10.580 -3.008 6.561 1.00 94.31 102 ILE A C 1
ATOM 809 O O . ILE A 1 102 ? -11.407 -2.806 7.457 1.00 94.31 102 ILE A O 1
ATOM 813 N N . ALA A 1 103 ? -10.503 -2.220 5.485 1.00 91.19 103 ALA A N 1
ATOM 814 C CA . ALA A 1 103 ? -11.294 -1.003 5.314 1.00 91.19 103 ALA A CA 1
ATOM 815 C C . ALA A 1 103 ? -12.825 -1.216 5.300 1.00 91.19 103 ALA A C 1
ATOM 817 O O . ALA A 1 103 ? -13.496 -0.609 6.146 1.00 91.19 103 ALA A O 1
ATOM 818 N N . PRO A 1 104 ? -13.414 -2.072 4.441 1.00 93.19 104 PRO A N 1
ATOM 819 C CA . PRO A 1 104 ? -14.851 -2.322 4.424 1.00 93.19 104 PRO A CA 1
ATOM 820 C C . PRO A 1 104 ? -15.321 -3.000 5.711 1.00 93.19 104 PRO A C 1
ATOM 822 O O . PRO A 1 104 ? -16.375 -2.646 6.240 1.00 93.19 104 PRO A O 1
ATOM 825 N N . LEU A 1 105 ? -14.535 -3.923 6.277 1.00 93.00 105 LEU A N 1
ATOM 826 C CA . LEU A 1 105 ? -14.881 -4.563 7.546 1.00 93.00 105 LEU A CA 1
ATOM 827 C C . LEU A 1 105 ? -14.950 -3.540 8.682 1.00 93.00 105 LEU A C 1
ATOM 829 O O . LEU A 1 105 ? -15.873 -3.584 9.502 1.00 93.00 105 LEU A O 1
ATOM 833 N N . ARG A 1 106 ? -14.011 -2.588 8.717 1.00 90.81 106 ARG A N 1
ATOM 834 C CA . ARG A 1 106 ? -14.024 -1.508 9.703 1.00 90.81 106 ARG A CA 1
ATOM 835 C C . ARG A 1 106 ? -15.199 -0.557 9.489 1.00 90.81 106 ARG A C 1
ATOM 837 O O . ARG A 1 106 ? -15.821 -0.177 10.479 1.00 90.81 106 ARG A O 1
ATOM 844 N N . ALA A 1 107 ? -15.519 -0.218 8.240 1.00 88.88 107 ALA A N 1
ATOM 845 C CA . ALA A 1 107 ? -16.666 0.623 7.893 1.00 88.88 107 ALA A CA 1
ATOM 846 C C . ALA A 1 107 ? -18.005 -0.009 8.316 1.00 88.88 107 ALA A C 1
ATOM 848 O O . ALA A 1 107 ? -18.894 0.693 8.784 1.00 88.88 107 ALA A O 1
ATOM 849 N N . ARG A 1 108 ? -18.118 -1.343 8.252 1.00 91.50 108 ARG A N 1
ATOM 850 C CA . ARG A 1 108 ? -19.274 -2.115 8.752 1.00 91.50 108 ARG A CA 1
ATOM 851 C C . ARG A 1 108 ? -19.355 -2.214 10.283 1.00 91.50 108 ARG A C 1
ATOM 853 O O . ARG A 1 108 ? -20.282 -2.822 10.802 1.00 91.50 108 ARG A O 1
ATOM 860 N N . GLY A 1 109 ? -18.381 -1.675 11.020 1.00 89.62 109 GLY A N 1
ATOM 861 C CA . GLY A 1 109 ? -18.341 -1.762 12.484 1.00 89.62 109 GLY A CA 1
ATOM 862 C C . GLY A 1 109 ? -17.817 -3.095 13.032 1.00 89.62 109 GLY A C 1
ATOM 863 O O . GLY A 1 109 ? -17.934 -3.353 14.229 1.00 89.62 109 GLY A O 1
ATOM 864 N N . THR A 1 110 ? -17.197 -3.931 12.194 1.00 93.31 110 THR A N 1
ATOM 865 C CA . THR A 1 110 ? -16.656 -5.238 12.601 1.00 93.31 110 THR A CA 1
ATOM 866 C C . THR A 1 110 ? -15.589 -5.083 13.693 1.00 93.31 110 THR A C 1
ATOM 868 O O . THR A 1 110 ? -14.714 -4.211 13.631 1.00 93.31 110 THR A O 1
ATOM 871 N N . GLY A 1 111 ? -15.637 -5.946 14.712 1.00 92.56 111 GLY A N 1
ATOM 872 C CA . GLY A 1 111 ? -14.675 -5.934 15.814 1.00 92.56 111 GLY A CA 1
ATOM 873 C C . GLY A 1 111 ? -13.272 -6.393 15.394 1.00 92.56 111 GLY A C 1
ATOM 874 O O . GLY A 1 111 ? -13.117 -7.268 14.547 1.00 92.56 111 GLY A O 1
ATOM 875 N N . VAL A 1 112 ? -12.229 -5.869 16.052 1.00 94.50 112 VAL A N 1
ATOM 876 C CA . VAL A 1 112 ? -10.809 -6.144 15.726 1.00 94.50 112 VAL A CA 1
ATOM 877 C C . VAL A 1 112 ? -10.488 -7.639 15.634 1.00 94.50 112 VAL A C 1
ATOM 879 O O . VAL A 1 112 ? -9.802 -8.060 14.710 1.00 94.50 112 VAL A O 1
ATOM 882 N N . ARG A 1 113 ? -10.983 -8.457 16.575 1.00 96.38 113 ARG A N 1
ATOM 883 C CA . ARG A 1 113 ? -10.723 -9.909 16.588 1.00 96.38 113 ARG A CA 1
ATOM 884 C C . ARG A 1 113 ? -11.373 -10.632 15.410 1.00 96.38 113 ARG A C 1
ATOM 886 O O . ARG A 1 113 ? -10.834 -11.627 14.949 1.00 96.38 113 ARG A O 1
ATOM 893 N N . GLN A 1 114 ? -12.523 -10.154 14.943 1.00 96.62 114 GLN A N 1
ATOM 894 C CA . GLN A 1 114 ? -13.206 -10.741 13.796 1.00 96.62 114 GLN A CA 1
ATOM 895 C C . GLN A 1 114 ? -12.498 -10.352 12.499 1.00 96.62 114 GLN A C 1
ATOM 897 O O . GLN A 1 114 ? -12.203 -11.236 11.706 1.00 96.62 114 GLN A O 1
ATOM 902 N N . ILE A 1 115 ? -12.111 -9.079 12.350 1.00 95.62 115 ILE A N 1
ATOM 903 C CA . ILE A 1 115 ? -11.264 -8.623 11.235 1.00 95.62 115 ILE A CA 1
ATOM 904 C C . ILE A 1 115 ? -9.979 -9.456 11.165 1.00 95.62 115 ILE A C 1
ATOM 906 O O . ILE A 1 115 ? -9.622 -9.967 10.114 1.00 95.62 115 ILE A O 1
ATOM 910 N N . ALA A 1 116 ? -9.316 -9.650 12.304 1.00 96.00 116 ALA A N 1
ATOM 911 C CA . ALA A 1 116 ? -8.093 -10.438 12.406 1.00 96.00 116 ALA A CA 1
ATOM 912 C C . ALA A 1 116 ? -8.256 -11.887 11.918 1.00 96.00 116 ALA A C 1
ATOM 914 O O . ALA A 1 116 ? -7.371 -12.397 11.240 1.00 96.00 116 ALA A O 1
ATOM 915 N N . ARG A 1 117 ? -9.394 -12.533 12.205 1.00 96.62 117 ARG A N 1
ATOM 916 C CA . ARG A 1 117 ? -9.690 -13.882 11.697 1.00 96.62 117 ARG A CA 1
ATOM 917 C C . ARG A 1 117 ? -9.915 -13.899 10.188 1.00 96.62 117 ARG A C 1
ATOM 919 O O . ARG A 1 117 ? -9.409 -14.800 9.537 1.00 96.62 117 ARG A O 1
ATOM 926 N N . VAL A 1 118 ? -10.638 -12.912 9.652 1.00 95.62 118 VAL A N 1
ATOM 927 C CA . VAL A 1 118 ? -10.912 -12.810 8.207 1.00 95.62 118 VAL A CA 1
ATOM 928 C C . VAL A 1 118 ? -9.619 -12.583 7.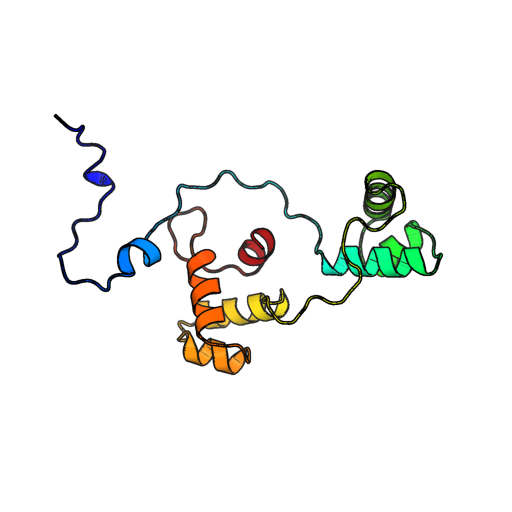425 1.00 95.62 118 VAL A C 1
ATOM 930 O O . VAL A 1 118 ? -9.340 -13.307 6.482 1.00 95.62 118 VAL A O 1
ATOM 933 N N . VAL A 1 119 ? -8.786 -11.644 7.877 1.00 93.25 119 VAL A N 1
ATOM 934 C CA . VAL A 1 119 ? -7.505 -11.301 7.232 1.00 93.25 119 VAL A CA 1
ATOM 935 C C . VAL A 1 119 ? -6.387 -12.294 7.601 1.00 93.25 119 VAL A C 1
ATOM 937 O O . VAL A 1 119 ? -5.272 -12.185 7.112 1.00 93.25 119 VAL A O 1
ATOM 940 N N . GLN A 1 120 ? -6.662 -13.268 8.477 1.00 94.06 120 GLN A N 1
ATOM 941 C CA . GLN A 1 120 ? -5.698 -14.263 8.969 1.00 94.06 120 GLN A CA 1
ATOM 942 C C . GLN A 1 120 ? -4.436 -13.651 9.604 1.00 94.06 120 GLN A C 1
ATOM 944 O O . GLN A 1 120 ? -3.314 -14.130 9.441 1.00 94.06 120 GLN A O 1
ATOM 949 N N . ARG A 1 121 ? -4.614 -12.576 10.375 1.00 94.31 121 ARG A N 1
ATOM 950 C CA . ARG A 1 121 ? -3.531 -11.875 11.078 1.00 94.31 121 ARG A CA 1
ATOM 951 C C . ARG A 1 121 ? -3.771 -11.838 12.574 1.00 94.31 121 ARG A C 1
ATOM 953 O O . ARG A 1 121 ? -4.887 -11.993 13.056 1.00 94.31 121 ARG A O 1
ATOM 960 N N . ASP A 1 122 ? -2.710 -11.579 13.330 1.00 93.75 122 ASP A N 1
ATOM 961 C CA . ASP A 1 122 ? -2.831 -11.422 14.775 1.00 93.75 122 ASP A CA 1
ATOM 962 C C . ASP A 1 122 ? -3.704 -10.190 15.133 1.00 93.75 122 ASP A C 1
ATOM 964 O O . ASP A 1 122 ? -3.505 -9.103 14.569 1.00 93.75 122 ASP A O 1
ATOM 968 N N . PRO A 1 123 ? -4.642 -10.295 16.098 1.00 94.69 123 PRO A N 1
ATOM 969 C CA . PRO A 1 123 ? -5.488 -9.175 16.511 1.00 94.69 123 PRO A CA 1
ATOM 970 C C . PRO A 1 123 ? -4.720 -7.928 16.958 1.00 94.69 123 PRO A C 1
ATOM 972 O O . PRO A 1 123 ? -5.201 -6.806 16.776 1.00 94.69 123 PRO A O 1
ATOM 975 N N . SER A 1 124 ? -3.522 -8.087 17.527 1.00 92.12 124 SER A N 1
ATOM 976 C CA . SER A 1 124 ? -2.679 -6.958 17.919 1.00 92.12 124 SER A CA 1
ATOM 977 C C . SER A 1 124 ? -2.111 -6.220 16.704 1.00 92.12 124 SER A C 1
ATOM 979 O O . SER A 1 124 ? -1.947 -5.001 16.762 1.00 92.12 124 SER A O 1
ATOM 981 N N . THR A 1 125 ? -1.881 -6.908 15.580 1.00 93.25 125 THR A N 1
ATOM 982 C CA . THR A 1 125 ? -1.488 -6.284 14.307 1.00 93.25 125 THR A CA 1
ATOM 983 C C . THR A 1 125 ? -2.612 -5.411 13.765 1.00 93.25 125 THR A C 1
ATOM 985 O O . THR A 1 125 ? -2.379 -4.227 13.520 1.00 93.25 125 THR A O 1
ATOM 988 N N . ILE A 1 126 ? -3.841 -5.934 13.699 1.00 93.19 126 ILE A N 1
ATOM 989 C CA . ILE A 1 126 ? -5.019 -5.169 13.258 1.00 93.19 126 ILE A CA 1
ATOM 990 C C . ILE A 1 126 ? -5.305 -3.988 14.198 1.00 93.19 126 ILE A C 1
ATOM 992 O O . ILE A 1 126 ? -5.541 -2.871 13.745 1.00 93.19 126 ILE A O 1
ATOM 996 N N . SER A 1 127 ? -5.226 -4.191 15.518 1.00 90.75 127 SER A N 1
ATOM 997 C CA . SER A 1 127 ? -5.402 -3.106 16.496 1.00 90.75 127 SER A CA 1
ATOM 998 C C . SER A 1 127 ? -4.384 -1.984 16.294 1.00 90.75 127 SER A C 1
ATOM 1000 O O . SER A 1 127 ? -4.748 -0.807 16.299 1.00 90.75 127 SER A O 1
ATOM 1002 N N . ARG A 1 128 ? -3.101 -2.332 16.124 1.00 88.12 128 ARG A N 1
ATOM 1003 C CA . ARG A 1 128 ? -2.034 -1.349 15.907 1.00 88.12 128 ARG A CA 1
ATOM 1004 C C . ARG A 1 128 ? -2.201 -0.614 14.581 1.00 88.12 128 ARG A C 1
ATOM 1006 O O . ARG A 1 128 ? -1.971 0.590 14.544 1.00 88.12 128 ARG A O 1
ATOM 1013 N N . GLU A 1 129 ? -2.607 -1.316 13.532 1.00 90.25 129 GLU A N 1
ATOM 1014 C CA . GLU A 1 129 ? -2.895 -0.749 12.216 1.00 90.25 129 GLU A CA 1
ATOM 1015 C C . GLU A 1 129 ? -4.007 0.303 12.290 1.00 90.25 129 GLU A C 1
ATOM 1017 O O . GLU A 1 129 ? -3.779 1.475 11.981 1.00 90.25 129 GLU A O 1
ATOM 1022 N N . LEU A 1 130 ? -5.179 -0.091 12.795 1.00 87.62 130 LEU A N 1
ATOM 1023 C CA . LEU A 1 130 ? -6.329 0.798 12.932 1.00 87.62 130 LEU A CA 1
ATOM 1024 C C . LEU A 1 130 ? -5.998 2.000 13.819 1.00 87.62 130 LEU A C 1
ATOM 1026 O O . LEU A 1 130 ? -6.286 3.130 13.445 1.00 87.62 130 LEU A O 1
ATOM 1030 N N . ARG A 1 131 ? -5.321 1.792 14.955 1.00 80.75 131 ARG A N 1
ATOM 1031 C CA . ARG A 1 131 ? -4.938 2.890 15.855 1.00 80.75 131 ARG A CA 1
ATOM 1032 C C . ARG A 1 131 ? -4.012 3.903 15.176 1.00 80.75 131 ARG A C 1
ATOM 1034 O O . ARG A 1 131 ? -4.210 5.103 15.325 1.00 80.75 131 ARG A O 1
ATOM 1041 N N . ARG A 1 132 ? -2.995 3.447 14.435 1.00 79.06 132 ARG A N 1
ATOM 1042 C CA . ARG A 1 132 ? -2.027 4.351 13.782 1.00 79.06 132 ARG A CA 1
ATOM 1043 C C . ARG A 1 132 ? -2.624 5.098 12.589 1.00 79.06 132 ARG A C 1
ATOM 1045 O O . ARG A 1 132 ? -2.179 6.209 12.291 1.00 79.06 132 ARG A O 1
ATOM 1052 N N . ASN A 1 133 ? -3.613 4.502 11.923 1.00 81.31 133 ASN A N 1
ATOM 1053 C CA . ASN A 1 133 ? -4.135 4.986 10.647 1.00 81.31 133 ASN A CA 1
ATOM 1054 C C . ASN A 1 133 ? -5.577 5.516 10.687 1.00 81.31 133 ASN A C 1
ATOM 1056 O O . ASN A 1 133 ? -6.029 6.017 9.665 1.00 81.31 133 ASN A O 1
ATOM 1060 N N . ALA A 1 134 ? -6.263 5.497 11.838 1.00 69.56 134 ALA A N 1
ATOM 1061 C CA . ALA A 1 134 ? -7.640 5.986 11.977 1.00 69.56 134 ALA A CA 1
ATOM 1062 C C . ALA A 1 134 ? -7.802 7.510 11.871 1.00 69.56 134 ALA A C 1
ATOM 1064 O O . ALA A 1 134 ? -8.904 7.973 11.629 1.00 69.56 134 ALA A O 1
ATOM 1065 N N . ALA A 1 135 ? -6.757 8.321 12.050 1.00 63.41 135 ALA A N 1
ATOM 1066 C CA . ALA A 1 135 ? -6.900 9.774 11.954 1.00 63.41 135 ALA A CA 1
ATOM 1067 C C . ALA A 1 135 ? -6.869 10.232 10.487 1.00 63.41 135 ALA A C 1
ATOM 1069 O O . ALA A 1 135 ? -5.799 10.259 9.857 1.00 63.41 135 ALA A O 1
ATOM 1070 N N . THR A 1 136 ? -8.035 10.620 9.965 1.00 57.03 136 THR A N 1
ATOM 1071 C CA . THR A 1 136 ? -8.144 11.353 8.701 1.00 57.03 136 THR A CA 1
ATOM 1072 C C . THR A 1 136 ? -8.130 12.859 8.982 1.00 57.03 136 THR A C 1
ATOM 1074 O O . THR A 1 136 ? -8.522 13.326 10.049 1.00 57.03 136 THR A O 1
ATOM 1077 N N . ARG A 1 137 ? -7.623 13.627 8.014 1.00 55.25 137 ARG A N 1
ATOM 1078 C CA . ARG A 1 137 ? -7.294 15.067 8.037 1.00 55.25 137 ARG A CA 1
ATOM 1079 C C . ARG A 1 137 ? -8.396 16.028 8.539 1.00 55.25 137 ARG A C 1
ATOM 1081 O O . ARG A 1 137 ? -8.113 17.210 8.671 1.00 55.25 137 ARG A O 1
ATOM 1088 N N . GLY A 1 138 ? -9.613 15.546 8.801 1.00 53.59 138 GLY A N 1
ATOM 1089 C CA . GLY A 1 138 ? -10.799 16.335 9.161 1.00 53.59 138 GLY A CA 1
ATOM 1090 C C . GLY A 1 138 ? -11.381 16.059 10.552 1.00 53.59 138 GLY A C 1
ATOM 1091 O O . GLY A 1 138 ? -12.545 16.355 10.776 1.00 53.59 138 GLY A O 1
ATOM 1092 N N . GLY A 1 139 ? -10.628 15.450 11.475 1.00 54.34 139 GLY A N 1
ATOM 1093 C CA . GLY A 1 139 ? -11.118 15.160 12.834 1.00 54.34 139 GLY A CA 1
ATOM 1094 C C . GLY A 1 139 ? -12.001 13.909 12.944 1.00 54.34 139 GLY A C 1
ATOM 1095 O O . GLY A 1 139 ? -12.280 13.458 14.053 1.00 54.34 139 GLY A O 1
ATOM 1096 N N . THR A 1 140 ? -12.366 13.295 11.816 1.00 58.34 140 THR A N 1
ATOM 1097 C CA . THR A 1 140 ? -13.078 12.012 11.766 1.00 58.34 140 THR A CA 1
ATOM 1098 C C . THR A 1 140 ? -12.109 10.829 11.830 1.00 58.34 140 THR A C 1
ATOM 1100 O O . THR A 1 140 ? -11.092 10.788 11.126 1.00 58.34 140 THR A O 1
ATOM 1103 N N . LEU A 1 141 ? -12.448 9.834 12.658 1.00 65.50 141 LEU A N 1
ATOM 1104 C CA . LEU A 1 141 ? -11.690 8.590 12.816 1.00 65.50 141 LEU A CA 1
ATOM 1105 C C . LEU A 1 141 ? -12.017 7.563 11.710 1.00 65.50 141 LEU A C 1
ATOM 1107 O O . LEU A 1 141 ? -12.484 6.459 11.993 1.00 65.50 141 LEU A O 1
ATOM 1111 N N . GLU A 1 142 ? -11.810 7.933 10.446 1.00 75.19 142 GLU A N 1
ATOM 1112 C CA . GLU A 1 142 ? -11.978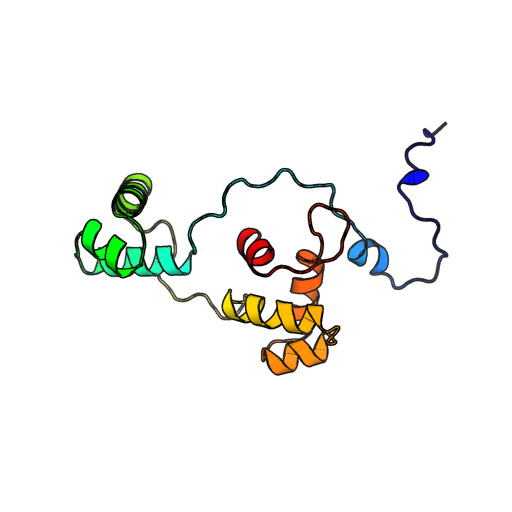 7.025 9.303 1.00 75.19 142 GLU A CA 1
ATOM 1113 C C . GLU A 1 142 ? -10.673 6.306 8.953 1.00 75.19 142 GLU A C 1
ATOM 1115 O O . GLU A 1 142 ? -9.614 6.926 8.830 1.00 75.19 142 GLU A O 1
ATOM 1120 N N . TYR A 1 143 ? -10.760 4.992 8.734 1.00 84.88 143 TYR A N 1
ATOM 1121 C CA . TYR A 1 143 ? -9.658 4.196 8.203 1.00 84.88 143 TYR A CA 1
ATOM 1122 C C . TYR A 1 143 ? -9.723 4.160 6.674 1.00 84.88 143 TYR A C 1
ATOM 1124 O O . TYR A 1 143 ? -10.738 3.764 6.105 1.00 84.88 143 TYR A O 1
ATOM 1132 N N . ARG A 1 144 ? -8.623 4.532 6.011 1.00 84.12 144 ARG A N 1
ATOM 1133 C CA . ARG A 1 144 ? -8.454 4.410 4.557 1.00 84.12 144 ARG A CA 1
ATOM 1134 C C . ARG A 1 144 ? -7.173 3.644 4.257 1.00 84.12 144 ARG A C 1
ATOM 1136 O O . ARG A 1 144 ? -6.095 4.073 4.670 1.00 84.12 144 ARG A O 1
ATOM 1143 N N . ALA A 1 145 ? -7.289 2.552 3.511 1.00 87.06 145 ALA A N 1
ATOM 1144 C CA . ALA A 1 145 ? -6.173 1.675 3.171 1.00 87.06 145 ALA A CA 1
ATOM 1145 C C . ALA A 1 145 ? -5.088 2.388 2.348 1.00 87.06 145 ALA A C 1
ATOM 1147 O O . ALA A 1 145 ? -3.909 2.287 2.671 1.00 87.06 145 ALA A O 1
ATOM 1148 N N . THR A 1 146 ? -5.469 3.216 1.373 1.00 81.94 146 THR A N 1
ATOM 1149 C CA . THR A 1 146 ? -4.535 4.049 0.589 1.00 81.94 146 THR A CA 1
ATOM 1150 C C . THR A 1 146 ? -3.734 5.028 1.451 1.00 81.94 146 THR A C 1
ATOM 1152 O O . THR A 1 146 ? -2.523 5.166 1.285 1.00 81.94 146 THR A O 1
ATOM 1155 N N . VAL A 1 147 ? -4.378 5.669 2.430 1.00 80.31 147 VAL A N 1
ATOM 1156 C CA . VAL A 1 147 ? -3.708 6.567 3.387 1.00 80.31 147 VAL A CA 1
ATOM 1157 C C . VAL A 1 147 ? -2.788 5.780 4.316 1.00 80.31 147 VAL A C 1
ATOM 1159 O O . VAL A 1 147 ? -1.688 6.235 4.622 1.00 80.31 147 VAL A O 1
ATOM 1162 N N . ALA A 1 148 ? -3.229 4.608 4.770 1.00 83.62 148 ALA A N 1
ATOM 1163 C CA . ALA A 1 148 ? -2.428 3.718 5.597 1.00 83.62 148 ALA A CA 1
ATOM 1164 C C . ALA A 1 148 ? -1.179 3.217 4.858 1.00 83.62 148 ALA A C 1
ATOM 1166 O O . ALA A 1 148 ? -0.094 3.214 5.430 1.00 83.62 148 ALA A O 1
ATOM 1167 N N . GLN A 1 149 ? -1.329 2.859 3.583 1.00 84.06 149 GLN A N 1
ATOM 1168 C CA . GLN A 1 149 ? -0.248 2.423 2.705 1.00 84.06 149 GLN A CA 1
ATOM 1169 C C . GLN A 1 149 ? 0.749 3.540 2.419 1.00 84.06 149 GLN A C 1
ATOM 1171 O O . GLN A 1 149 ? 1.946 3.293 2.358 1.00 84.06 149 GLN A O 1
ATOM 1176 N N . TRP A 1 150 ? 0.269 4.770 2.262 1.00 78.31 150 TRP A N 1
ATOM 1177 C CA . TRP A 1 150 ? 1.137 5.920 2.051 1.00 78.31 150 TRP A CA 1
ATOM 1178 C C . TRP A 1 150 ? 1.987 6.273 3.280 1.00 78.31 150 TRP A C 1
ATOM 1180 O O . TRP A 1 150 ? 3.087 6.798 3.143 1.00 78.31 150 TRP A O 1
ATOM 1190 N N . LYS A 1 151 ? 1.483 5.983 4.484 1.00 74.25 151 LYS A N 1
ATOM 1191 C CA . LYS A 1 151 ? 2.191 6.191 5.758 1.00 74.25 151 LYS A CA 1
ATOM 1192 C C . LYS A 1 151 ? 3.166 5.054 6.115 1.00 74.25 151 LYS A C 1
ATOM 1194 O O . LYS A 1 151 ? 3.864 5.194 7.121 1.00 74.25 151 LYS A O 1
ATOM 1199 N N . ALA A 1 152 ? 3.131 3.932 5.393 1.00 74.00 152 ALA A N 1
ATOM 1200 C CA . ALA A 1 152 ? 3.861 2.700 5.706 1.00 74.00 152 ALA A CA 1
ATOM 1201 C C . ALA A 1 152 ? 5.249 2.668 5.056 1.00 74.00 152 ALA A C 1
ATOM 1203 O O . ALA A 1 152 ? 6.185 2.217 5.753 1.00 74.00 152 ALA A O 1
#

Radius of gyration: 20.78 Å; chains: 1; bounding box: 42×47×58 Å

Sequence (152 aa):
MATADWSKKASDVPEGVRRQWRADRALRPAMRSPGRPEPSRVVQRQFWRLIATGVTTVEASLAVGVSWPVGTRWFRHAGGMPPISLAEPTGRYLTFEEREEIAPLRARGTGVRQIARVVQRDPSTISRELRRNAATRGGTLEYRATVAQWKA

InterPro domains:
  IPR025246 Transposase IS30-like HTH domain [PF13936] (91-133)
  IPR051917 Transposase/Integrase Enzymes [PTHR10948] (91-149)

Organism: NCBI:txid477641

Foldseek 3Di:
DPDPPVVVVDDDDDDPDDPCVCLLPPQDPQDDPPPDFDDDPVLLLQLQVVVVVVDDLCVSQVVSPHHSVVSVCVCVVVVNHRPDDSDDDDPPADDLVLLVQLQVCVVVVHDLVVSCVVSVHDSVRSVVLLSVALRDNPRGRHHDSVSSSSVD

pLDDT: mean 78.84, std 19.38, range [37.75, 97.25]